Protein AF-A0A9D8QLG0-F1 (afdb_monomer)

Structure (mmCIF, N/CA/C/O backbone):
data_AF-A0A9D8QLG0-F1
#
_entry.id   AF-A0A9D8QLG0-F1
#
loop_
_atom_site.group_PDB
_atom_site.id
_atom_site.type_symbol
_atom_site.label_atom_id
_atom_site.label_alt_id
_atom_site.label_comp_id
_atom_site.label_asym_id
_atom_site.label_entity_id
_atom_site.label_seq_id
_atom_site.pdbx_PDB_ins_code
_atom_site.Cartn_x
_atom_site.Cartn_y
_atom_site.Cartn_z
_atom_site.occupancy
_atom_site.B_iso_or_equiv
_atom_site.auth_seq_id
_atom_site.auth_comp_id
_atom_site.auth_asym_id
_atom_site.auth_atom_id
_atom_site.pdbx_PDB_model_num
ATOM 1 N N . MET A 1 1 ? 19.031 -7.002 32.675 1.00 47.41 1 MET A N 1
ATOM 2 C CA . MET A 1 1 ? 18.210 -6.925 33.914 1.00 47.41 1 MET A CA 1
ATOM 3 C C . MET A 1 1 ? 17.061 -5.895 33.897 1.00 47.41 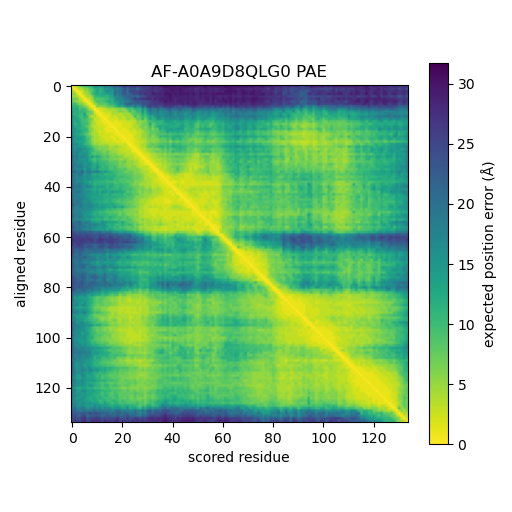1 MET A C 1
ATOM 5 O O . MET A 1 1 ? 16.106 -6.090 34.637 1.00 47.41 1 MET A O 1
ATOM 9 N N . LYS A 1 2 ? 17.067 -4.832 33.065 1.00 52.88 2 LYS A N 1
ATOM 10 C CA . LYS A 1 2 ? 15.949 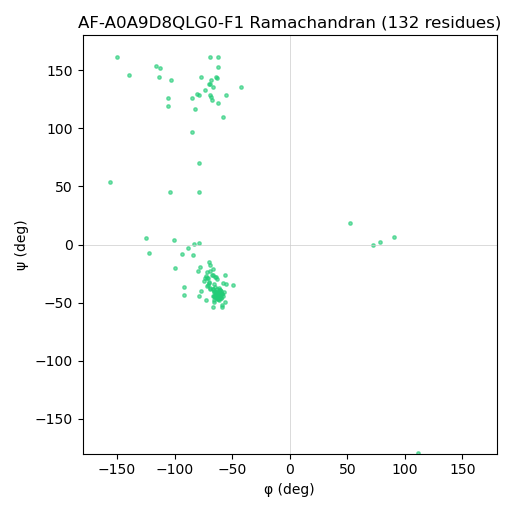-3.853 33.001 1.00 52.88 2 LYS A CA 1
ATOM 11 C C . LYS A 1 2 ? 14.652 -4.400 32.366 1.00 52.88 2 LYS A C 1
ATOM 13 O O . LYS A 1 2 ? 13.569 -4.047 32.818 1.00 52.88 2 LYS A O 1
ATOM 18 N N . ALA A 1 3 ? 14.752 -5.303 31.385 1.00 52.12 3 ALA A N 1
ATOM 19 C CA . ALA A 1 3 ? 13.595 -5.900 30.703 1.00 52.12 3 ALA A CA 1
ATOM 20 C C . ALA A 1 3 ? 12.731 -6.796 31.617 1.00 52.12 3 ALA A C 1
ATOM 22 O O . ALA A 1 3 ? 11.509 -6.792 31.511 1.00 52.12 3 ALA A O 1
ATOM 23 N N . LEU A 1 4 ? 13.350 -7.494 32.578 1.00 52.09 4 LEU A N 1
ATOM 24 C CA . LEU A 1 4 ? 12.651 -8.375 33.523 1.00 52.09 4 LEU A CA 1
ATOM 25 C C . LEU A 1 4 ? 11.776 -7.605 34.528 1.00 52.09 4 LEU A C 1
ATOM 27 O O . LEU A 1 4 ? 10.663 -8.030 34.817 1.00 52.09 4 LEU A O 1
ATOM 31 N N . LYS A 1 5 ? 12.216 -6.428 35.002 1.00 50.59 5 LYS A N 1
ATOM 32 C CA . LYS A 1 5 ? 11.409 -5.576 35.903 1.00 50.59 5 LYS A CA 1
ATOM 33 C C . LYS A 1 5 ? 10.174 -4.976 35.220 1.00 50.59 5 LYS A C 1
ATOM 35 O O . LYS A 1 5 ? 9.191 -4.682 35.893 1.00 50.59 5 LYS A O 1
ATOM 40 N N . TYR A 1 6 ? 10.207 -4.806 33.898 1.00 53.22 6 TYR A N 1
ATOM 41 C CA . TYR A 1 6 ? 9.089 -4.252 33.132 1.00 53.22 6 TYR A CA 1
ATOM 42 C C . TYR A 1 6 ? 7.893 -5.220 33.055 1.00 53.22 6 TYR A C 1
ATOM 44 O O . TYR A 1 6 ? 6.747 -4.780 33.089 1.00 53.22 6 TYR A O 1
ATOM 52 N N . ILE A 1 7 ? 8.154 -6.533 33.036 1.00 53.78 7 ILE A N 1
ATOM 53 C CA . ILE A 1 7 ? 7.130 -7.593 32.976 1.00 53.78 7 ILE A CA 1
ATOM 54 C C . ILE A 1 7 ? 6.396 -7.760 34.325 1.00 53.78 7 ILE A C 1
ATOM 56 O O . ILE A 1 7 ? 5.218 -8.115 34.342 1.00 53.78 7 ILE A O 1
ATOM 60 N N . ILE A 1 8 ? 7.057 -7.451 35.449 1.00 58.97 8 ILE A N 1
ATOM 61 C CA . ILE A 1 8 ? 6.539 -7.651 36.821 1.00 58.97 8 ILE A CA 1
ATOM 62 C C . ILE A 1 8 ? 5.521 -6.564 37.236 1.00 58.97 8 ILE A C 1
ATOM 64 O O . ILE A 1 8 ? 4.708 -6.776 38.134 1.00 58.97 8 ILE A O 1
ATOM 68 N N . ASN A 1 9 ? 5.490 -5.407 36.565 1.00 71.06 9 ASN A N 1
ATOM 69 C CA . ASN A 1 9 ? 4.547 -4.335 36.894 1.00 71.06 9 ASN A CA 1
ATOM 70 C C . ASN A 1 9 ? 3.183 -4.552 36.198 1.00 71.06 9 ASN A C 1
ATOM 72 O O . ASN A 1 9 ? 2.986 -4.207 35.028 1.00 71.06 9 ASN A O 1
ATOM 76 N N . LYS A 1 10 ? 2.234 -5.135 36.943 1.00 72.81 10 LYS A N 1
ATOM 77 C CA . LYS A 1 10 ? 0.888 -5.529 36.481 1.00 72.81 10 LYS A CA 1
ATOM 78 C C . LYS A 1 10 ? 0.093 -4.366 35.864 1.00 72.81 10 LYS A C 1
ATOM 80 O O . LYS A 1 10 ? -0.636 -4.584 34.899 1.00 72.81 10 LYS A O 1
ATOM 85 N N . GLU A 1 11 ? 0.265 -3.145 36.371 1.00 76.44 11 GLU A N 1
ATOM 86 C CA . GLU A 1 11 ? -0.442 -1.943 35.910 1.00 76.44 11 GLU A CA 1
ATOM 87 C C . GLU A 1 11 ? 0.077 -1.469 34.543 1.00 76.44 11 GLU A C 1
ATOM 89 O O . GLU A 1 11 ? -0.696 -1.306 33.595 1.00 76.44 11 GLU A O 1
ATOM 94 N N . LYS A 1 12 ? 1.406 -1.380 34.385 1.00 76.69 12 LYS A N 1
ATOM 95 C CA . LYS A 1 12 ? 2.040 -1.044 33.096 1.00 76.69 12 LYS A CA 1
ATOM 96 C C . LYS A 1 12 ? 1.709 -2.072 32.014 1.00 76.69 12 LYS A C 1
ATOM 98 O O . LYS A 1 12 ? 1.425 -1.697 30.876 1.00 76.69 12 LYS A O 1
ATOM 103 N N . ARG A 1 13 ? 1.674 -3.361 32.375 1.00 77.00 13 ARG A N 1
ATOM 104 C CA . ARG A 1 13 ? 1.271 -4.448 31.471 1.00 77.00 13 ARG A CA 1
ATOM 105 C C . ARG A 1 13 ? -0.177 -4.291 30.992 1.00 77.00 13 ARG A C 1
ATOM 107 O O . ARG A 1 13 ? -0.440 -4.504 29.812 1.00 77.00 13 ARG A O 1
ATOM 114 N N . GLN A 1 14 ? -1.108 -3.898 31.864 1.00 83.12 14 GLN A N 1
ATOM 115 C CA . GLN A 1 14 ? -2.514 -3.677 31.491 1.00 83.12 14 GLN A CA 1
ATOM 116 C C . GLN A 1 14 ? -2.683 -2.502 30.523 1.00 83.12 14 GLN A C 1
ATOM 118 O O . GLN A 1 14 ? -3.387 -2.631 29.519 1.00 83.12 14 GLN A O 1
ATOM 123 N N . VAL A 1 15 ? -2.007 -1.380 30.781 1.00 85.06 15 VAL A N 1
ATOM 124 C CA . VAL A 1 15 ? -2.014 -0.219 29.875 1.00 85.06 15 VAL A CA 1
ATOM 125 C C . VAL A 1 15 ? -1.462 -0.607 28.503 1.00 85.06 15 VAL A C 1
ATOM 127 O O . VAL A 1 15 ? -2.092 -0.327 27.482 1.00 85.06 15 VAL A O 1
ATOM 130 N N . TRP A 1 16 ? -0.340 -1.331 28.475 1.00 84.06 16 TRP A N 1
ATOM 131 C CA . TRP A 1 16 ? 0.271 -1.795 27.232 1.00 84.06 16 TRP A CA 1
ATOM 132 C C . TRP A 1 16 ? -0.639 -2.753 26.452 1.00 84.06 16 TRP A C 1
ATOM 134 O O . TRP A 1 16 ? -0.834 -2.570 25.253 1.00 84.06 16 TRP A O 1
ATOM 144 N N . LEU A 1 17 ? -1.269 -3.728 27.119 1.00 85.06 17 LEU A N 1
ATOM 145 C CA . LEU A 1 17 ? -2.191 -4.672 26.470 1.00 85.06 17 LEU A CA 1
ATOM 146 C C . LEU A 1 17 ? -3.419 -3.971 25.876 1.00 85.06 17 LEU A C 1
ATOM 148 O O . LEU A 1 17 ? -3.871 -4.334 24.788 1.00 85.06 17 LEU A O 1
ATOM 152 N N . ARG A 1 18 ? -3.955 -2.955 26.564 1.00 87.44 18 ARG A N 1
ATOM 153 C CA . ARG A 1 18 ? -5.064 -2.137 26.052 1.00 87.44 18 ARG A CA 1
ATOM 154 C C . ARG A 1 18 ? -4.634 -1.338 24.827 1.00 87.44 18 ARG A C 1
ATOM 156 O O . ARG A 1 18 ? -5.310 -1.419 23.804 1.00 87.44 18 ARG A O 1
ATOM 163 N N . ALA A 1 19 ? -3.501 -0.642 24.902 1.00 87.12 19 ALA A N 1
ATOM 164 C CA . ALA A 1 19 ? -2.944 0.103 23.775 1.00 87.12 19 ALA A CA 1
ATOM 165 C C . ALA A 1 19 ? -2.666 -0.810 22.568 1.00 87.12 19 ALA A C 1
ATOM 167 O O . ALA A 1 19 ? -3.030 -0.475 21.443 1.00 87.12 19 ALA A O 1
ATOM 168 N N . PHE A 1 20 ? -2.114 -2.001 22.803 1.00 85.12 20 PHE A N 1
ATOM 169 C CA . PHE A 1 20 ? -1.872 -3.001 21.766 1.00 85.12 20 PHE A CA 1
ATOM 170 C C . PHE A 1 20 ? -3.175 -3.467 21.104 1.00 85.12 20 PHE A C 1
ATOM 172 O O . PHE A 1 20 ? -3.280 -3.473 19.880 1.00 85.12 20 PHE A O 1
ATOM 179 N N . ARG A 1 21 ? -4.213 -3.773 21.893 1.00 85.50 21 ARG A N 1
ATOM 180 C CA . ARG A 1 21 ? -5.531 -4.168 21.367 1.00 85.50 21 ARG A CA 1
ATOM 181 C C . A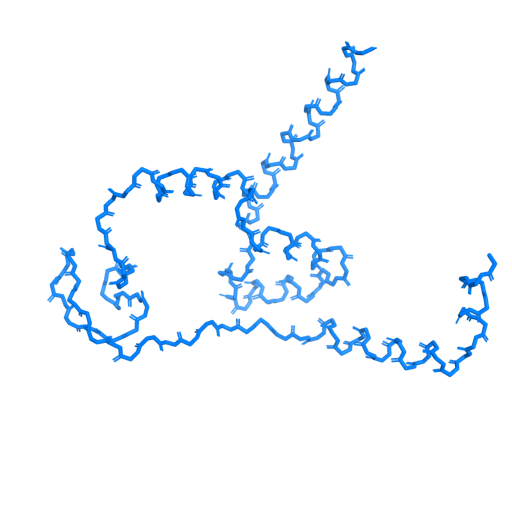RG A 1 21 ? -6.210 -3.035 20.584 1.00 85.50 21 ARG A C 1
ATOM 183 O O . ARG A 1 21 ? -6.875 -3.304 19.584 1.00 85.50 21 ARG A O 1
ATOM 190 N N . MET A 1 22 ? -6.044 -1.781 21.012 1.00 86.75 22 MET A N 1
ATOM 191 C CA . MET A 1 22 ? -6.524 -0.607 20.268 1.00 86.75 22 MET A CA 1
ATOM 192 C C . MET A 1 22 ? -5.776 -0.449 18.942 1.00 86.75 22 MET A C 1
ATOM 194 O O . MET A 1 22 ? -6.402 -0.248 17.905 1.00 86.75 22 MET A O 1
ATOM 198 N N . TRP A 1 23 ? -4.451 -0.605 18.960 1.00 86.00 23 TRP A N 1
ATOM 199 C CA . TRP A 1 23 ? -3.625 -0.573 17.757 1.00 86.00 23 TRP A CA 1
ATOM 200 C C . TRP A 1 23 ? -4.014 -1.680 16.767 1.00 86.00 23 TRP A C 1
ATOM 202 O O . TRP A 1 23 ? -4.169 -1.401 15.581 1.00 86.00 23 TRP A O 1
ATOM 212 N N . GLN A 1 24 ? -4.280 -2.903 17.242 1.00 83.44 24 GLN A N 1
ATOM 213 C CA . GLN A 1 24 ? -4.715 -4.007 16.380 1.00 83.44 24 GLN A CA 1
ATOM 214 C C . GLN A 1 24 ? -6.005 -3.689 15.612 1.00 83.44 24 GLN A C 1
ATOM 216 O O . GLN A 1 24 ? -6.152 -4.121 14.471 1.00 83.44 24 GLN A O 1
ATOM 221 N N . ARG A 1 25 ? -6.910 -2.903 16.207 1.00 81.50 25 ARG A N 1
ATOM 222 C CA . ARG A 1 25 ? -8.197 -2.507 15.617 1.00 81.50 25 ARG A CA 1
ATOM 223 C C . ARG A 1 25 ? -8.141 -1.240 14.765 1.00 81.50 25 ARG A C 1
ATOM 225 O O . ARG A 1 25 ? -9.180 -0.868 14.226 1.00 81.50 25 ARG A O 1
ATOM 232 N N . ARG A 1 26 ? -6.991 -0.559 14.650 1.00 81.50 26 ARG A N 1
ATOM 233 C CA . ARG A 1 26 ? -6.907 0.652 13.821 1.00 81.50 26 ARG A CA 1
ATOM 234 C C . ARG A 1 26 ? -7.198 0.302 12.354 1.00 81.50 26 ARG A C 1
ATOM 236 O O . ARG A 1 26 ? -6.453 -0.524 11.808 1.00 81.50 26 ARG A O 1
ATOM 243 N N . PRO A 1 27 ? -8.224 0.921 11.737 1.00 74.12 27 PRO A N 1
ATOM 244 C CA . PRO A 1 27 ? -8.504 0.746 10.320 1.00 74.12 27 PRO A CA 1
ATOM 245 C C . PRO A 1 27 ? -7.406 1.398 9.474 1.00 74.12 27 PRO A C 1
ATOM 247 O O . PRO A 1 27 ? -6.644 2.244 9.952 1.00 74.12 27 PRO A O 1
ATOM 250 N N . TYR A 1 28 ? -7.323 0.993 8.212 1.00 77.12 28 TYR A N 1
ATOM 251 C CA . TYR A 1 28 ? -6.442 1.633 7.244 1.00 77.12 28 TYR A CA 1
ATOM 252 C C . TYR A 1 28 ? -6.924 3.058 6.928 1.00 77.12 28 TYR A C 1
ATOM 254 O O . TYR A 1 28 ? -8.065 3.262 6.521 1.00 77.12 28 TYR A O 1
ATOM 262 N N . GLU A 1 29 ? -6.041 4.041 7.106 1.00 79.75 29 GLU A N 1
ATOM 263 C CA . GLU A 1 29 ? -6.278 5.431 6.708 1.00 79.75 29 GLU A CA 1
ATOM 264 C C . GLU A 1 29 ? -5.971 5.589 5.208 1.00 79.75 29 GLU A C 1
ATOM 266 O O . GLU A 1 29 ? -4.832 5.389 4.770 1.00 79.75 29 GLU A O 1
ATOM 271 N N . VAL A 1 30 ? -6.996 5.928 4.420 1.00 80.25 30 VAL A N 1
ATOM 272 C CA . VAL A 1 30 ? -6.859 6.248 2.991 1.00 80.25 30 VAL A CA 1
ATOM 273 C C . VAL A 1 30 ? -6.290 7.655 2.815 1.00 80.25 30 VAL A C 1
ATOM 275 O O . VAL A 1 30 ? -6.600 8.563 3.585 1.00 80.25 30 VAL A O 1
ATOM 278 N N . ALA A 1 31 ? -5.450 7.848 1.795 1.00 81.44 31 ALA A N 1
ATOM 279 C CA . ALA A 1 31 ? -4.964 9.180 1.448 1.00 81.44 31 ALA A CA 1
ATOM 280 C C . ALA A 1 31 ? -6.135 10.080 0.996 1.00 81.44 31 ALA A C 1
ATOM 282 O O . ALA A 1 31 ? -7.050 9.578 0.335 1.00 81.44 31 ALA A O 1
ATOM 283 N N . PRO A 1 32 ? -6.114 11.388 1.318 1.00 85.56 32 PRO A N 1
ATOM 284 C CA . PRO A 1 32 ? -7.163 12.309 0.897 1.00 85.56 32 PRO A CA 1
ATOM 285 C C . PRO A 1 32 ? -7.242 12.413 -0.635 1.00 85.56 32 PRO A C 1
ATOM 287 O O . PRO A 1 32 ? -6.260 12.189 -1.354 1.00 85.56 32 PRO A O 1
ATOM 290 N N . LEU A 1 33 ? -8.432 12.740 -1.139 1.00 86.19 33 LEU A N 1
ATOM 291 C CA . LEU A 1 33 ? -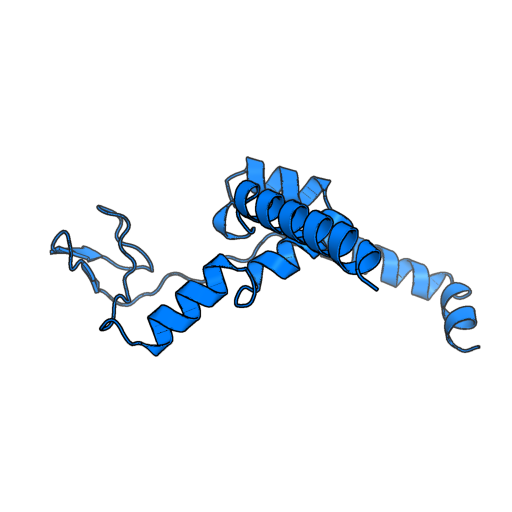8.636 13.062 -2.550 1.00 86.19 33 LEU A CA 1
ATOM 292 C C . LEU A 1 33 ? -7.947 14.390 -2.882 1.00 86.19 33 LEU A C 1
ATOM 294 O O . LEU A 1 33 ? -7.973 15.322 -2.083 1.00 86.19 33 LEU A O 1
ATOM 298 N N . SER A 1 34 ? -7.338 14.478 -4.062 1.00 86.12 34 SER A N 1
ATOM 299 C CA . SER A 1 34 ? -6.847 15.748 -4.586 1.00 86.12 34 SER A CA 1
ATOM 300 C C . SER A 1 34 ? -8.012 16.629 -5.050 1.00 86.12 34 SER A C 1
ATOM 302 O O . SER A 1 34 ? -8.898 16.184 -5.776 1.00 86.12 34 SER A O 1
ATOM 304 N N . GLU A 1 35 ? -7.988 17.902 -4.659 1.00 87.38 35 GLU A N 1
ATOM 305 C CA . GLU A 1 35 ? -8.994 18.905 -5.057 1.00 87.38 35 GLU A CA 1
ATOM 306 C C . GLU A 1 35 ? -8.683 19.545 -6.424 1.00 87.38 35 GLU A C 1
ATOM 308 O O . GLU A 1 35 ? -9.493 20.267 -7.003 1.00 87.38 35 GLU A O 1
ATOM 313 N N . VAL A 1 36 ? -7.495 19.274 -6.967 1.00 87.25 36 VAL A N 1
ATOM 314 C CA . VAL A 1 36 ? -7.048 19.803 -8.257 1.00 87.25 36 VAL A CA 1
ATOM 315 C C . VAL A 1 36 ? -7.841 19.146 -9.388 1.00 87.25 36 VAL A C 1
ATOM 317 O O . VAL A 1 36 ? -8.072 17.938 -9.390 1.00 87.25 36 VAL A O 1
ATOM 320 N N . THR A 1 37 ? -8.247 19.950 -10.371 1.00 89.12 37 THR A N 1
ATOM 321 C CA . THR A 1 37 ? -8.906 19.446 -11.581 1.00 89.12 37 THR A CA 1
ATOM 322 C C . THR A 1 37 ? -7.853 19.013 -12.594 1.00 89.12 37 THR A C 1
ATOM 324 O O . THR A 1 37 ? -6.979 19.798 -12.961 1.00 89.12 37 THR A O 1
ATOM 327 N N . TYR A 1 38 ? -7.955 17.773 -13.059 1.00 87.31 38 TYR A N 1
ATOM 328 C CA . TYR A 1 38 ? -7.069 17.183 -14.056 1.00 87.31 38 TYR A CA 1
ATOM 329 C C . TYR A 1 38 ? -7.844 16.845 -15.325 1.00 87.31 38 TYR A C 1
ATOM 331 O O . TYR A 1 38 ? -9.040 16.548 -15.287 1.00 87.31 38 TYR A O 1
ATOM 339 N N . GLU A 1 39 ? -7.142 16.833 -16.452 1.00 90.12 39 GLU A N 1
ATOM 340 C CA . GLU A 1 39 ? -7.634 16.264 -17.701 1.00 90.12 39 GLU A CA 1
ATOM 341 C C . GLU A 1 39 ? -6.920 14.935 -17.956 1.00 90.12 39 GLU A C 1
ATOM 343 O O . GLU A 1 39 ? -5.691 14.850 -17.917 1.00 90.12 39 GLU A O 1
ATOM 348 N N . CYS A 1 40 ? -7.686 13.865 -18.169 1.00 88.75 40 CYS A N 1
ATOM 349 C CA . CYS A 1 40 ? -7.105 12.552 -18.417 1.00 88.75 40 CYS A CA 1
ATOM 350 C C . CYS A 1 40 ? -6.399 12.496 -19.780 1.00 88.75 40 CYS A C 1
ATOM 352 O O . CYS A 1 40 ? -7.026 12.757 -20.802 1.00 88.75 40 CYS A O 1
ATOM 354 N N . ALA A 1 41 ? -5.145 12.034 -19.815 1.00 85.62 41 ALA A N 1
ATOM 355 C CA . ALA A 1 41 ? -4.402 11.901 -21.071 1.00 85.62 41 ALA A CA 1
ATOM 356 C C . ALA A 1 41 ? -4.930 10.793 -22.006 1.00 85.62 41 ALA A C 1
ATOM 358 O O . ALA A 1 41 ? -4.677 10.862 -23.200 1.00 85.62 41 ALA A O 1
ATOM 359 N N . SER A 1 42 ? -5.638 9.777 -21.489 1.00 85.62 42 SER A N 1
ATOM 360 C CA . SER A 1 42 ? -6.178 8.687 -22.325 1.00 85.62 42 SER A CA 1
ATOM 361 C C . SER A 1 42 ? -7.606 8.934 -22.818 1.00 85.62 42 SER A C 1
ATOM 363 O O . SER A 1 42 ? -7.952 8.506 -23.912 1.00 85.62 42 SER A O 1
ATOM 365 N N . CYS A 1 43 ? -8.471 9.560 -22.009 1.00 90.25 43 CYS A N 1
ATOM 366 C CA . CYS A 1 43 ? -9.905 9.689 -22.319 1.00 90.25 43 CYS A CA 1
ATOM 367 C C . CYS A 1 43 ? -10.437 11.129 -22.305 1.00 90.25 43 CYS A C 1
ATOM 369 O O . CYS A 1 43 ? -11.655 11.315 -22.391 1.00 90.25 43 CYS A O 1
ATOM 371 N N . HIS A 1 44 ? -9.556 12.124 -22.134 1.00 90.06 44 HIS A N 1
ATOM 372 C CA . HIS A 1 44 ? -9.849 13.568 -22.142 1.00 90.06 44 HIS A CA 1
ATOM 373 C C . HIS A 1 44 ? -10.979 14.014 -21.205 1.00 90.06 44 HIS A C 1
ATOM 375 O O . HIS A 1 44 ? -11.555 15.090 -21.336 1.00 90.06 44 HIS A O 1
ATOM 381 N N . THR A 1 45 ? -11.325 13.176 -20.230 1.00 91.69 45 THR A N 1
ATOM 382 C CA . THR A 1 45 ? -12.368 13.487 -19.258 1.00 91.69 45 THR A CA 1
ATOM 383 C C . THR A 1 45 ? -11.763 14.384 -18.186 1.00 91.69 45 THR A C 1
ATOM 385 O O . THR A 1 45 ? -10.703 14.058 -17.645 1.00 91.69 45 THR A O 1
ATOM 388 N N . LYS A 1 46 ? -12.422 15.508 -17.885 1.00 92.12 46 LYS A N 1
ATOM 389 C CA . LYS A 1 46 ? -12.056 16.391 -16.771 1.00 92.12 46 LYS A CA 1
ATOM 390 C C . LYS A 1 46 ? -12.580 15.797 -15.468 1.00 92.12 46 LYS A C 1
ATOM 392 O O . LYS A 1 46 ? -13.752 15.433 -15.396 1.00 92.12 46 LYS A O 1
ATOM 397 N N . PHE A 1 47 ? -11.725 15.669 -14.460 1.00 91.44 47 PHE A N 1
ATOM 398 C CA . PHE A 1 47 ? -12.104 15.085 -13.173 1.00 91.44 47 PHE A CA 1
ATOM 399 C C . PHE A 1 47 ? -11.298 15.677 -12.014 1.00 91.44 47 PHE A C 1
ATOM 401 O O . PHE A 1 47 ? -10.234 16.261 -12.208 1.00 91.44 47 PHE A O 1
ATOM 408 N N . GLN A 1 48 ? -11.822 15.502 -10.803 1.00 91.25 48 GLN A N 1
ATOM 409 C CA . GLN A 1 48 ? -11.158 15.824 -9.541 1.00 91.25 48 GLN A CA 1
ATOM 410 C C . GLN A 1 48 ? -10.883 14.519 -8.788 1.00 91.25 48 GLN A C 1
ATOM 412 O O . GLN A 1 48 ? -11.674 13.576 -8.869 1.00 91.25 48 GLN A O 1
ATOM 417 N N . GLY A 1 49 ? -9.756 14.447 -8.084 1.00 89.12 49 GLY A N 1
ATOM 418 C CA . GLY A 1 49 ? -9.313 13.256 -7.364 1.00 89.12 49 GLY A CA 1
ATOM 419 C C . GLY A 1 49 ? -8.076 12.578 -7.960 1.00 89.12 49 GLY A C 1
ATOM 420 O O . GLY A 1 49 ? -7.478 13.019 -8.939 1.00 89.12 49 GLY A O 1
ATOM 421 N N . ASN A 1 50 ? -7.668 11.475 -7.329 1.00 88.25 50 ASN A N 1
ATOM 422 C CA . ASN A 1 50 ? -6.373 10.835 -7.589 1.00 88.25 50 ASN A CA 1
ATOM 423 C C . ASN A 1 50 ? -6.355 9.951 -8.852 1.00 88.25 50 ASN A C 1
ATOM 425 O O . ASN A 1 50 ? -5.286 9.709 -9.416 1.00 88.25 50 ASN A O 1
ATOM 429 N N . TYR A 1 51 ? -7.519 9.472 -9.299 1.00 88.81 51 TYR A N 1
ATOM 430 C CA . TYR A 1 51 ? -7.677 8.560 -10.435 1.00 88.81 51 TYR A CA 1
ATOM 431 C C . TYR A 1 51 ? -8.887 8.956 -11.279 1.00 88.81 51 TYR A C 1
ATOM 433 O O . TYR A 1 51 ? -9.898 9.413 -10.749 1.00 88.81 51 TYR A O 1
ATOM 441 N N . CYS A 1 52 ? -8.789 8.761 -12.592 1.00 90.31 52 CYS A N 1
ATOM 442 C CA . CYS A 1 52 ? -9.854 9.076 -13.528 1.00 90.31 52 CYS A CA 1
ATOM 443 C C . CYS A 1 52 ? -11.044 8.123 -13.328 1.00 90.31 52 CYS A C 1
ATOM 445 O O . CYS A 1 52 ? -10.855 6.908 -13.438 1.00 90.31 52 CYS A O 1
ATOM 447 N N . PRO A 1 53 ? -12.274 8.634 -13.134 1.00 90.44 53 PRO A N 1
ATOM 448 C CA . PRO A 1 53 ? -13.452 7.796 -12.907 1.00 90.44 53 PRO A CA 1
ATOM 449 C C . PRO A 1 53 ? -13.884 6.998 -14.147 1.00 90.44 53 PRO A C 1
ATOM 451 O O . PRO A 1 53 ? -14.622 6.029 -14.019 1.00 90.44 53 PRO A O 1
ATOM 454 N N . ARG A 1 54 ? -13.432 7.387 -15.349 1.00 91.19 54 ARG A N 1
ATOM 455 C CA . ARG A 1 54 ? -13.820 6.737 -16.612 1.00 91.19 54 ARG A CA 1
ATOM 456 C C . ARG A 1 54 ? -12.876 5.612 -17.037 1.00 91.19 54 ARG A C 1
ATOM 458 O O . ARG A 1 54 ? -13.340 4.590 -17.521 1.00 91.19 54 ARG A O 1
ATOM 465 N N . CYS A 1 55 ? -11.564 5.816 -16.919 1.00 89.12 55 CYS A N 1
ATOM 466 C CA . CYS A 1 55 ? -10.554 4.874 -17.426 1.00 89.12 55 CYS A CA 1
ATOM 467 C C . CYS A 1 55 ? -9.588 4.345 -16.354 1.00 89.12 55 CYS A C 1
ATOM 469 O O . CYS A 1 55 ? -8.768 3.484 -16.653 1.00 89.12 55 CYS A O 1
ATOM 471 N N . GLY A 1 56 ? -9.632 4.872 -15.125 1.00 85.62 56 GLY A N 1
ATOM 472 C CA . GLY A 1 56 ? -8.749 4.453 -14.032 1.00 85.62 56 GLY A CA 1
ATOM 473 C C . GLY A 1 56 ? -7.322 5.018 -14.073 1.00 85.62 56 GLY A C 1
ATOM 474 O O . GLY A 1 56 ? -6.520 4.697 -13.198 1.00 85.62 56 GLY A O 1
ATOM 475 N N . GLN A 1 57 ? -6.970 5.875 -15.040 1.00 86.19 57 GLN A N 1
ATOM 476 C CA . GLN A 1 57 ? -5.637 6.491 -15.099 1.00 86.19 57 GLN A CA 1
ATOM 477 C C . GLN A 1 57 ? -5.402 7.450 -13.917 1.00 86.19 57 GLN A C 1
ATOM 479 O O . GLN A 1 57 ? -6.256 8.275 -13.609 1.00 86.19 57 GLN A O 1
ATOM 484 N N . ALA A 1 58 ? -4.228 7.390 -13.282 1.00 85.50 58 ALA A N 1
ATOM 485 C CA . ALA A 1 58 ? -3.861 8.306 -12.197 1.00 85.50 58 ALA A CA 1
ATOM 486 C C . ALA A 1 58 ? -3.777 9.773 -12.673 1.00 85.50 58 ALA A C 1
ATOM 488 O O . ALA A 1 58 ? -3.285 10.046 -13.763 1.00 85.50 58 ALA A O 1
ATOM 489 N N . ALA A 1 59 ? -4.194 10.724 -11.839 1.00 77.75 59 ALA A N 1
ATOM 490 C CA . ALA A 1 59 ? -4.225 12.157 -12.150 1.00 77.75 59 ALA A CA 1
ATOM 491 C C . ALA A 1 59 ? -2.839 12.792 -12.389 1.00 77.75 59 ALA A C 1
ATOM 493 O O . ALA A 1 59 ? -2.701 13.750 -13.142 1.00 77.75 59 ALA A O 1
ATOM 494 N N . GLY A 1 60 ? -1.790 12.232 -11.779 1.00 69.50 60 GLY A N 1
ATOM 495 C CA . GLY A 1 60 ? -0.418 12.752 -11.814 1.00 69.50 60 GLY A CA 1
ATOM 496 C C . GLY A 1 60 ? 0.529 11.993 -12.747 1.00 69.50 60 GLY A C 1
ATOM 497 O O . GLY A 1 60 ? 1.648 11.656 -12.342 1.00 69.50 60 GLY A O 1
ATOM 498 N N . VAL A 1 61 ? 0.121 11.670 -13.980 1.00 61.91 61 VAL A N 1
ATOM 499 C CA . VAL A 1 61 ? 1.045 11.055 -14.957 1.00 61.91 61 VAL A CA 1
ATOM 500 C C . VAL A 1 61 ? 1.955 12.126 -15.568 1.00 61.91 61 VAL A C 1
ATOM 502 O O . VAL A 1 61 ? 1.840 12.490 -16.730 1.00 61.91 61 VAL A O 1
ATOM 505 N N . GLY A 1 62 ? 2.876 12.657 -14.760 1.00 62.38 62 GLY A N 1
ATOM 506 C CA . GLY A 1 62 ? 4.010 13.429 -15.270 1.00 62.38 62 GLY A CA 1
ATOM 507 C C . GLY A 1 62 ? 4.912 12.569 -16.165 1.00 62.38 62 GLY A C 1
ATOM 508 O O . GLY A 1 62 ? 4.859 11.334 -16.096 1.00 62.38 62 GLY A O 1
ATOM 509 N N . ARG A 1 63 ? 5.745 13.228 -16.988 1.00 59.06 63 ARG A N 1
ATOM 510 C CA . ARG A 1 63 ? 6.682 12.602 -17.943 1.00 59.06 63 ARG A CA 1
ATOM 511 C C . ARG A 1 63 ? 7.389 11.392 -17.324 1.00 59.06 63 ARG A C 1
ATOM 513 O O . ARG A 1 63 ? 7.857 11.448 -16.184 1.00 59.06 63 ARG A O 1
ATOM 520 N N . PHE A 1 64 ? 7.471 10.304 -18.087 1.00 59.00 64 PHE A N 1
ATOM 521 C CA . PHE A 1 64 ? 8.206 9.106 -17.697 1.00 59.00 64 PHE A CA 1
ATOM 522 C C . PHE A 1 64 ? 9.665 9.497 -17.426 1.00 59.00 64 PHE A C 1
ATOM 524 O O . PHE A 1 64 ? 10.389 9.905 -18.327 1.00 59.00 64 PHE A O 1
ATOM 531 N N . SER A 1 65 ? 10.076 9.458 -16.161 1.00 74.19 65 SER A N 1
ATOM 532 C CA . SER A 1 65 ? 11.457 9.708 -15.754 1.00 74.19 65 SER A CA 1
ATOM 533 C C . SER A 1 65 ? 12.113 8.369 -15.447 1.00 74.19 65 SER A C 1
ATOM 535 O O . SER A 1 65 ? 11.477 7.514 -14.826 1.00 74.19 65 SER A O 1
ATOM 537 N N . PHE A 1 66 ? 13.390 8.200 -15.803 1.00 75.56 66 PHE A N 1
ATOM 538 C CA . PHE A 1 66 ? 14.190 7.032 -15.409 1.00 75.56 66 PHE A CA 1
ATOM 539 C C . PHE A 1 66 ? 14.101 6.750 -13.904 1.00 75.56 66 PHE A C 1
ATOM 541 O O . PHE A 1 66 ? 14.002 5.598 -13.490 1.00 75.56 66 PHE A O 1
ATOM 548 N N . ARG A 1 67 ? 14.009 7.800 -13.078 1.00 75.56 67 ARG A N 1
ATOM 549 C CA . ARG A 1 67 ? 13.796 7.668 -11.632 1.00 75.56 67 ARG A CA 1
ATOM 550 C C . ARG A 1 67 ? 12.471 6.978 -11.295 1.00 75.56 67 ARG A C 1
ATOM 552 O O . ARG A 1 67 ? 12.424 6.153 -10.391 1.00 75.56 67 ARG A O 1
ATOM 559 N N . LYS A 1 68 ? 11.394 7.297 -12.018 1.00 73.12 68 LYS A N 1
ATOM 560 C CA . LYS A 1 68 ? 10.071 6.684 -11.827 1.00 73.12 68 LYS A CA 1
ATOM 561 C C . LYS A 1 68 ? 10.072 5.222 -12.277 1.00 73.12 68 LYS A C 1
ATOM 563 O O . LYS A 1 68 ? 9.494 4.394 -11.587 1.00 73.12 68 LYS A O 1
ATOM 568 N N . ALA A 1 69 ? 10.765 4.906 -13.372 1.00 77.44 69 ALA A N 1
ATOM 569 C CA . ALA A 1 69 ? 10.951 3.531 -13.839 1.00 77.44 69 ALA A CA 1
ATOM 570 C C . ALA A 1 69 ? 11.730 2.680 -12.824 1.00 77.44 69 ALA A C 1
ATOM 572 O O . ALA A 1 69 ? 11.311 1.574 -12.497 1.00 77.44 69 ALA A O 1
ATOM 573 N N . PHE A 1 70 ? 12.812 3.225 -12.264 1.00 79.12 70 PHE A N 1
ATOM 574 C CA . PHE A 1 70 ? 13.591 2.549 -11.228 1.00 79.12 70 PHE A CA 1
ATOM 575 C C . PHE A 1 70 ? 12.779 2.328 -9.944 1.00 79.12 70 PHE A C 1
ATOM 577 O O . PHE A 1 70 ? 12.797 1.239 -9.380 1.00 79.12 70 PHE A O 1
ATOM 584 N N . LEU A 1 71 ? 11.998 3.327 -9.514 1.00 75.06 71 LEU A N 1
ATOM 585 C CA . LEU A 1 71 ? 11.087 3.175 -8.376 1.00 75.06 71 LEU A CA 1
ATOM 586 C C . LEU A 1 71 ? 10.012 2.114 -8.638 1.00 75.06 71 LEU A C 1
ATOM 588 O O . LEU A 1 71 ? 9.775 1.294 -7.763 1.00 75.06 71 LEU A O 1
ATOM 592 N N . LEU A 1 72 ? 9.412 2.088 -9.834 1.00 74.50 72 LEU A N 1
ATOM 593 C CA . LEU A 1 72 ? 8.460 1.048 -10.248 1.00 74.50 72 LEU A CA 1
ATOM 594 C C . LEU A 1 72 ? 9.096 -0.348 -10.232 1.00 74.50 72 LEU A C 1
ATOM 596 O O . LEU A 1 72 ? 8.463 -1.302 -9.793 1.00 74.50 72 LEU A O 1
ATOM 600 N N . PHE A 1 73 ? 10.347 -0.475 -10.670 1.00 76.31 73 PHE A N 1
ATOM 601 C CA . PHE A 1 73 ? 11.080 -1.739 -10.635 1.00 76.31 73 PHE A CA 1
ATOM 602 C C . PHE A 1 73 ? 11.324 -2.223 -9.197 1.00 76.31 73 PHE A C 1
ATOM 604 O O . PHE A 1 73 ? 11.049 -3.378 -8.871 1.00 76.31 73 PHE A O 1
ATOM 611 N N . LEU A 1 74 ? 11.750 -1.326 -8.303 1.00 73.94 74 LEU A N 1
ATOM 612 C CA . LEU A 1 74 ? 11.866 -1.629 -6.871 1.00 73.94 74 LEU A CA 1
ATOM 613 C C . LEU A 1 74 ? 10.508 -1.951 -6.228 1.00 73.94 74 LEU A C 1
ATOM 615 O O . LEU A 1 74 ? 10.445 -2.725 -5.269 1.00 73.94 74 LEU A O 1
ATOM 619 N N . ASP A 1 75 ? 9.428 -1.374 -6.754 1.00 72.06 75 ASP A N 1
ATOM 620 C CA . ASP A 1 75 ? 8.059 -1.623 -6.311 1.00 72.06 75 ASP A CA 1
ATOM 621 C C . ASP A 1 75 ? 7.614 -3.062 -6.585 1.00 72.06 75 ASP A C 1
ATOM 623 O O . ASP A 1 75 ? 6.989 -3.698 -5.731 1.00 72.06 75 ASP A O 1
ATOM 627 N N . VAL A 1 76 ? 7.993 -3.599 -7.752 1.00 70.00 76 VAL A N 1
ATOM 628 C CA . VAL A 1 76 ? 7.744 -4.998 -8.136 1.00 70.00 76 VAL A CA 1
ATOM 629 C C . VAL A 1 76 ? 8.409 -5.961 -7.155 1.00 70.00 76 VAL A C 1
ATOM 631 O O . VAL A 1 76 ? 7.790 -6.954 -6.773 1.00 70.00 76 VAL A O 1
ATOM 634 N N . TRP A 1 77 ? 9.620 -5.641 -6.692 1.00 67.50 77 TRP A N 1
ATOM 635 C CA . TRP A 1 77 ? 10.356 -6.458 -5.720 1.00 67.50 77 TRP A CA 1
ATOM 636 C C . TRP A 1 77 ? 9.953 -6.198 -4.257 1.00 67.50 77 TRP A C 1
ATOM 638 O O . TRP A 1 77 ? 10.511 -6.785 -3.335 1.00 67.50 77 TRP A O 1
ATOM 648 N N . GLY A 1 78 ? 9.005 -5.288 -4.007 1.00 66.06 78 GLY A N 1
ATOM 649 C CA . GLY A 1 78 ? 8.559 -4.932 -2.657 1.00 66.06 78 GLY A CA 1
ATOM 650 C C . GLY A 1 78 ? 9.559 -4.100 -1.838 1.00 66.06 78 GLY A C 1
ATOM 651 O O . GLY A 1 78 ? 9.232 -3.687 -0.727 1.00 66.06 78 GLY A O 1
ATOM 652 N N . ILE A 1 79 ? 10.733 -3.776 -2.393 1.00 63.94 79 ILE A N 1
ATOM 653 C CA . ILE A 1 79 ? 11.822 -3.046 -1.715 1.00 63.94 79 ILE A CA 1
ATOM 654 C C . ILE A 1 79 ? 11.471 -1.560 -1.507 1.00 63.94 79 ILE A C 1
ATOM 656 O O . ILE A 1 79 ? 11.972 -0.925 -0.583 1.00 63.94 79 ILE A O 1
ATOM 660 N N . GLY A 1 80 ? 10.566 -0.998 -2.316 1.00 56.75 80 GLY A N 1
ATOM 661 C CA . GLY A 1 80 ? 10.132 0.405 -2.212 1.00 56.75 80 GLY A CA 1
ATOM 662 C C . GLY A 1 80 ? 8.870 0.658 -1.373 1.00 56.75 80 GLY A C 1
ATOM 663 O O . GLY A 1 80 ? 8.530 1.814 -1.115 1.00 56.75 80 GLY A O 1
ATOM 664 N N . ASN A 1 81 ? 8.158 -0.390 -0.941 1.00 62.72 81 ASN A N 1
ATOM 665 C CA . ASN A 1 81 ? 6.759 -0.269 -0.527 1.00 62.72 81 ASN A CA 1
ATOM 666 C C . ASN A 1 81 ? 6.542 -0.347 0.991 1.00 62.72 81 ASN A C 1
ATOM 668 O O . ASN A 1 81 ? 6.710 -1.399 1.611 1.00 62.72 81 ASN A O 1
ATOM 672 N N . ARG A 1 82 ? 5.989 0.725 1.587 1.00 63.75 82 ARG A N 1
ATOM 673 C CA . ARG A 1 82 ? 5.445 0.687 2.967 1.00 63.75 82 ARG A CA 1
ATOM 674 C C . ARG A 1 82 ? 4.367 -0.398 3.129 1.00 63.75 82 ARG A C 1
ATOM 676 O O . ARG A 1 82 ? 4.166 -0.907 4.231 1.00 63.75 82 ARG A O 1
ATOM 683 N N . SER A 1 83 ? 3.692 -0.752 2.036 1.00 73.38 83 SER A N 1
ATOM 684 C CA . SER A 1 83 ? 2.614 -1.742 1.954 1.00 73.38 83 SER A CA 1
ATOM 685 C C . SER A 1 83 ? 3.096 -3.169 2.232 1.00 73.38 83 SER A C 1
ATOM 687 O O . SER A 1 83 ? 2.397 -3.909 2.922 1.00 73.38 83 SER A O 1
ATOM 689 N N . MET A 1 84 ? 4.293 -3.557 1.765 1.00 78.69 84 MET A N 1
ATOM 690 C CA . MET A 1 84 ? 4.848 -4.903 1.993 1.00 78.69 84 MET A CA 1
ATOM 691 C C . MET A 1 84 ? 5.159 -5.114 3.474 1.00 78.69 84 MET A C 1
ATOM 693 O O . MET A 1 84 ? 4.641 -6.042 4.092 1.00 78.69 84 MET A O 1
ATOM 697 N N . PHE A 1 85 ? 5.939 -4.209 4.070 1.00 80.44 85 PHE A N 1
ATOM 698 C CA . PHE A 1 85 ? 6.298 -4.305 5.485 1.00 80.44 85 PHE A CA 1
ATOM 699 C C . PHE A 1 85 ? 5.071 -4.235 6.402 1.00 80.44 85 PHE A C 1
ATOM 701 O O . PHE A 1 85 ? 4.993 -4.955 7.398 1.00 80.44 85 PHE A O 1
ATOM 708 N N . ARG A 1 86 ? 4.078 -3.408 6.049 1.00 81.12 86 ARG A N 1
ATOM 709 C CA . ARG A 1 86 ? 2.788 -3.375 6.749 1.00 81.12 86 ARG A CA 1
ATOM 710 C C . ARG A 1 86 ? 2.052 -4.705 6.643 1.00 81.12 86 ARG A C 1
ATOM 712 O O . ARG A 1 86 ? 1.571 -5.183 7.659 1.00 81.12 86 ARG A O 1
ATOM 719 N N . SER A 1 87 ? 1.975 -5.290 5.450 1.00 85.31 87 SER A N 1
ATOM 720 C CA . SER A 1 87 ? 1.265 -6.558 5.238 1.00 85.31 87 SER A CA 1
ATOM 721 C C . SER A 1 87 ? 1.910 -7.684 6.030 1.00 85.31 87 SER A C 1
ATOM 723 O O . SER A 1 87 ? 1.210 -8.396 6.736 1.00 85.31 87 SER A O 1
ATOM 725 N N . LEU A 1 88 ? 3.242 -7.781 6.007 1.00 85.19 88 LEU A N 1
ATOM 726 C CA . LEU A 1 88 ? 3.971 -8.766 6.803 1.00 85.19 88 LEU A CA 1
ATOM 727 C C . LEU A 1 88 ? 3.735 -8.559 8.307 1.00 85.19 88 LEU A C 1
ATOM 729 O O . LEU A 1 88 ? 3.419 -9.505 9.026 1.00 85.19 88 LEU A O 1
ATOM 733 N N . ARG A 1 89 ? 3.811 -7.310 8.784 1.00 87.00 89 ARG A N 1
ATOM 734 C CA . ARG A 1 89 ? 3.526 -6.966 10.185 1.00 87.00 89 ARG A CA 1
ATOM 735 C C . ARG A 1 89 ? 2.096 -7.329 10.586 1.00 87.00 89 ARG A C 1
ATOM 737 O O . ARG A 1 89 ? 1.891 -7.883 11.663 1.00 87.00 89 ARG A O 1
ATOM 744 N N . ASP A 1 90 ? 1.117 -6.992 9.755 1.00 87.06 90 ASP A N 1
ATOM 745 C CA . ASP A 1 90 ? -0.297 -7.221 10.041 1.00 87.06 90 ASP A CA 1
ATOM 746 C C . ASP A 1 90 ? -0.648 -8.707 9.976 1.00 87.06 90 ASP A C 1
ATOM 748 O O . ASP A 1 90 ? -1.417 -9.181 10.810 1.00 87.06 90 ASP A O 1
ATOM 752 N N . LEU A 1 91 ? -0.015 -9.458 9.074 1.00 86.94 91 LEU A N 1
ATOM 753 C CA . LEU A 1 91 ? -0.138 -10.908 8.998 1.00 86.94 91 LEU A CA 1
ATOM 754 C C . LEU A 1 91 ? 0.418 -11.587 10.259 1.00 86.94 91 LEU A C 1
ATOM 756 O O . LEU A 1 91 ? -0.214 -12.499 10.783 1.00 86.94 91 LEU A O 1
ATOM 760 N N . MET A 1 92 ? 1.553 -11.116 10.791 1.00 87.19 92 MET A N 1
ATOM 761 C CA . MET A 1 92 ? 2.154 -11.691 12.003 1.00 87.19 92 MET A CA 1
ATOM 762 C C . MET A 1 92 ? 1.452 -11.263 13.300 1.00 87.19 92 MET A C 1
ATOM 764 O O . MET A 1 92 ? 1.294 -12.074 14.209 1.00 87.19 92 MET A O 1
ATOM 768 N N . LEU A 1 93 ? 1.037 -9.997 13.421 1.00 89.12 93 LEU A N 1
ATOM 769 C CA . LEU A 1 93 ? 0.528 -9.439 14.685 1.00 89.12 93 LEU A CA 1
ATOM 770 C C . LEU A 1 93 ? -1.004 -9.377 14.776 1.00 89.12 93 LEU A C 1
ATOM 772 O O . LEU A 1 93 ? -1.542 -9.239 15.880 1.00 89.12 93 LEU A O 1
ATOM 776 N N . ARG A 1 94 ? -1.719 -9.415 13.643 1.00 88.69 94 ARG A N 1
ATOM 777 C CA . ARG A 1 94 ? -3.186 -9.275 13.576 1.00 88.69 94 ARG A CA 1
ATOM 778 C C . ARG A 1 94 ? -3.819 -9.915 12.318 1.00 88.69 94 ARG A C 1
ATOM 780 O O . ARG A 1 94 ? -4.613 -9.254 11.640 1.00 88.69 94 ARG A O 1
ATOM 787 N N . PRO A 1 95 ? -3.568 -11.208 12.029 1.00 86.50 95 PRO A N 1
ATOM 788 C CA . PRO A 1 95 ? -3.977 -11.842 10.768 1.00 86.50 95 PRO A CA 1
ATOM 789 C C . PRO A 1 95 ? -5.488 -11.758 10.506 1.00 86.50 95 PRO A C 1
ATOM 791 O O . PRO A 1 95 ? -5.916 -11.441 9.399 1.00 86.50 95 PRO A O 1
ATOM 794 N N . GLY A 1 96 ? -6.316 -11.956 11.538 1.00 86.44 96 GLY A N 1
ATOM 795 C CA . GLY A 1 96 ? -7.776 -11.915 11.394 1.00 86.44 96 GLY A CA 1
ATOM 796 C C . GLY A 1 96 ? -8.339 -10.544 10.996 1.00 86.44 96 GLY A C 1
ATOM 797 O O . GLY A 1 96 ? -9.383 -10.480 10.349 1.00 86.44 96 GLY A O 1
ATOM 798 N N . TYR A 1 97 ? -7.657 -9.449 11.351 1.00 85.94 97 TYR A N 1
ATOM 799 C CA . TYR A 1 97 ? -8.055 -8.099 10.940 1.00 85.94 97 TYR A CA 1
ATOM 800 C C . TYR A 1 97 ? -7.638 -7.823 9.498 1.00 85.94 97 TYR A C 1
ATOM 802 O O . TYR A 1 97 ? -8.468 -7.378 8.712 1.00 85.94 97 TYR A O 1
ATOM 810 N N . MET A 1 98 ? -6.405 -8.190 9.131 1.00 84.81 98 MET A N 1
ATOM 811 C CA . MET A 1 98 ? -5.919 -8.071 7.754 1.00 84.81 98 MET A CA 1
ATOM 812 C C . MET A 1 98 ? -6.829 -8.811 6.766 1.00 84.81 98 MET A C 1
ATOM 814 O O . MET A 1 98 ? -7.245 -8.236 5.764 1.00 84.81 98 MET A O 1
ATOM 818 N N . ILE A 1 99 ? -7.170 -10.072 7.057 1.00 85.94 99 ILE A N 1
ATOM 819 C CA . ILE A 1 99 ? -8.033 -10.882 6.183 1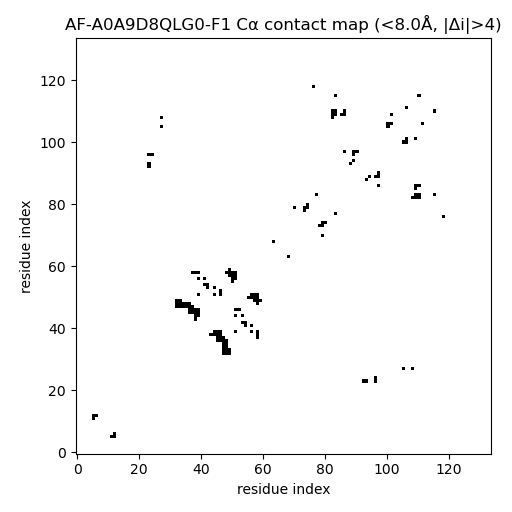.00 85.94 99 ILE A CA 1
ATOM 820 C C . ILE A 1 99 ? -9.410 -10.225 6.041 1.00 85.94 99 ILE A C 1
ATOM 822 O O . ILE A 1 99 ? -9.948 -10.136 4.940 1.00 85.94 99 ILE A O 1
ATOM 826 N N . ARG A 1 100 ? -9.973 -9.713 7.140 1.00 87.69 100 ARG A N 1
ATOM 827 C CA . ARG A 1 100 ? -11.268 -9.027 7.120 1.00 87.69 100 ARG A CA 1
ATOM 828 C C . ARG A 1 100 ? -11.236 -7.753 6.282 1.00 87.69 100 ARG A C 1
ATOM 830 O O . ARG A 1 100 ? -12.169 -7.528 5.518 1.00 87.69 100 ARG A O 1
ATOM 837 N N . ASP A 1 101 ? -10.200 -6.935 6.420 1.00 86.12 101 ASP A N 1
ATOM 838 C CA . ASP A 1 101 ? -10.065 -5.689 5.661 1.00 86.12 101 ASP A CA 1
ATOM 839 C C . ASP A 1 101 ? -9.862 -5.977 4.168 1.00 86.12 101 ASP A C 1
ATOM 841 O O . ASP A 1 101 ? -10.475 -5.325 3.320 1.00 86.12 101 ASP A O 1
ATOM 845 N N . TYR A 1 102 ? -9.103 -7.027 3.843 1.00 83.88 102 TYR A N 1
ATOM 846 C CA . TYR A 1 102 ? -8.938 -7.504 2.473 1.00 83.88 102 TYR A CA 1
ATOM 847 C C . TYR A 1 102 ? -10.269 -7.970 1.856 1.00 83.88 102 TYR A C 1
ATOM 849 O O . TYR A 1 102 ? -10.615 -7.547 0.751 1.00 83.88 102 TYR A O 1
ATOM 857 N N . LEU A 1 103 ? -11.058 -8.770 2.587 1.00 85.69 103 LEU A N 1
ATOM 858 C CA . LEU A 1 103 ? -12.389 -9.228 2.153 1.00 85.69 103 LEU A CA 1
ATOM 859 C C . LEU A 1 103 ? -13.412 -8.087 2.048 1.00 85.69 103 LEU A C 1
ATOM 861 O O . LEU A 1 103 ? -14.349 -8.173 1.261 1.00 85.69 103 LEU A O 1
ATOM 865 N N . ARG A 1 104 ? -13.228 -7.001 2.807 1.00 87.69 104 ARG A N 1
ATOM 866 C CA . ARG A 1 104 ? -14.037 -5.773 2.713 1.00 87.69 104 ARG A CA 1
ATOM 867 C C . ARG A 1 104 ? -13.645 -4.867 1.542 1.00 87.69 104 ARG A C 1
ATOM 869 O O . ARG A 1 104 ? -14.230 -3.799 1.394 1.00 87.69 104 ARG A O 1
ATOM 876 N N . GLY A 1 105 ? -12.666 -5.261 0.727 1.00 81.38 105 GLY A N 1
ATOM 877 C CA . GLY A 1 105 ? -12.246 -4.507 -0.454 1.00 81.38 105 GLY A CA 1
ATOM 878 C C . GLY A 1 105 ? -11.135 -3.484 -0.205 1.00 81.38 105 GLY A C 1
ATOM 879 O O . GLY A 1 105 ? -10.759 -2.774 -1.135 1.00 81.38 105 GLY A O 1
ATOM 880 N N . MET A 1 106 ? -10.529 -3.429 0.989 1.00 80.56 106 MET A N 1
ATOM 881 C CA . MET A 1 106 ? -9.372 -2.556 1.274 1.00 80.56 106 MET A CA 1
ATOM 882 C C . MET A 1 106 ? -8.059 -3.140 0.723 1.00 80.56 106 MET A C 1
ATOM 884 O O . MET A 1 106 ? -7.032 -3.180 1.397 1.00 80.56 106 MET A O 1
ATOM 888 N N . GLN A 1 107 ? -8.083 -3.627 -0.516 1.00 78.88 107 GLN A N 1
ATOM 889 C CA . GLN A 1 107 ? -6.977 -4.369 -1.123 1.00 78.88 107 GLN A CA 1
ATOM 890 C C . GLN A 1 107 ? -5.770 -3.475 -1.435 1.00 78.88 107 GLN A C 1
ATOM 892 O O . GLN A 1 107 ? -4.641 -3.948 -1.384 1.00 78.88 107 GLN A O 1
ATOM 897 N N . SER A 1 108 ? -5.985 -2.181 -1.698 1.00 73.06 108 SER A N 1
ATOM 898 C CA . SER A 1 108 ? -4.915 -1.207 -1.977 1.00 73.06 108 SER A CA 1
ATOM 899 C C . SER A 1 108 ? -4.011 -0.925 -0.772 1.00 73.06 108 SER A C 1
ATOM 901 O O . SER A 1 108 ? -2.878 -0.474 -0.938 1.00 73.06 108 SER A O 1
ATOM 903 N N . ALA A 1 109 ? -4.493 -1.202 0.443 1.00 75.88 109 ALA A N 1
ATOM 904 C CA . ALA A 1 109 ? -3.743 -1.024 1.682 1.00 75.88 109 ALA A CA 1
ATOM 905 C C . ALA A 1 109 ? -2.640 -2.074 1.874 1.00 75.88 109 ALA A C 1
ATOM 907 O O . ALA A 1 109 ? -1.654 -1.821 2.580 1.00 75.88 109 ALA A O 1
ATOM 908 N N . TYR A 1 110 ? -2.841 -3.249 1.273 1.00 82.06 110 TYR A N 1
ATOM 909 C CA . TYR A 1 110 ? -2.032 -4.443 1.458 1.00 82.06 110 TYR A CA 1
ATOM 910 C C . TYR A 1 110 ? -1.275 -4.790 0.180 1.00 82.06 110 TYR A C 1
ATOM 912 O O . TYR A 1 110 ? -1.682 -4.475 -0.936 1.00 82.06 110 TYR A O 1
ATOM 920 N N . PHE A 1 111 ? -0.131 -5.443 0.346 1.00 82.94 111 PHE A N 1
ATOM 921 C CA . PHE A 1 111 ? 0.622 -5.957 -0.781 1.00 82.94 111 PHE A CA 1
ATOM 922 C C . PHE A 1 111 ? -0.151 -7.127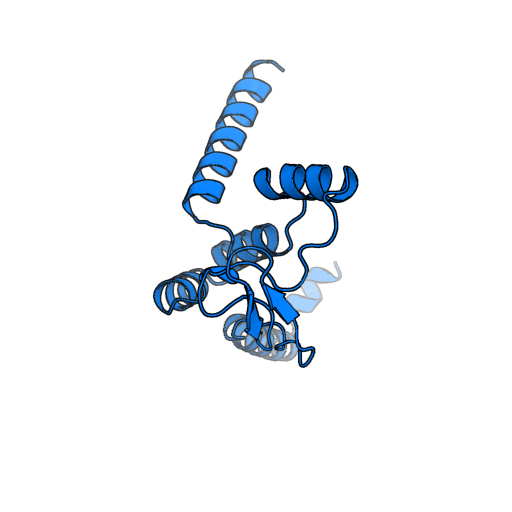 -1.408 1.00 82.94 111 PHE A C 1
ATOM 924 O O . PHE A 1 111 ? -0.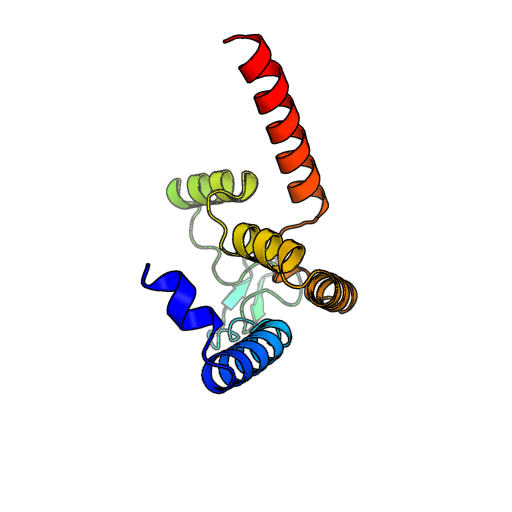703 -7.945 -0.665 1.00 82.94 111 PHE A O 1
ATOM 931 N N . PRO A 1 112 ? -0.216 -7.232 -2.749 1.00 83.12 112 PRO A N 1
ATOM 932 C CA . PRO A 1 112 ? -0.988 -8.281 -3.400 1.00 83.12 112 PRO A CA 1
ATOM 933 C C . PRO A 1 112 ? -0.563 -9.676 -2.909 1.00 83.12 112 PRO A C 1
ATOM 935 O O . PRO A 1 112 ? 0.631 -9.990 -2.955 1.00 83.12 112 PRO A O 1
ATOM 938 N N . PRO A 1 113 ? -1.507 -10.532 -2.472 1.00 80.81 113 PRO A N 1
ATOM 939 C CA . PRO A 1 113 ? -1.184 -11.787 -1.793 1.00 80.81 113 PRO A CA 1
ATOM 940 C C . PRO A 1 113 ? -0.372 -12.735 -2.679 1.00 80.81 113 PRO A C 1
ATOM 942 O O . PRO A 1 113 ? 0.593 -13.330 -2.214 1.00 80.81 113 PRO A O 1
ATOM 945 N N . PHE A 1 114 ? -0.685 -12.801 -3.976 1.00 84.50 114 PHE A N 1
ATOM 946 C CA . PHE A 1 114 ? 0.074 -13.608 -4.933 1.00 84.50 114 PHE A CA 1
ATOM 947 C C . PHE A 1 114 ? 1.520 -13.139 -5.077 1.00 84.50 114 PHE A C 1
ATOM 949 O O . PHE A 1 114 ? 2.433 -13.956 -5.038 1.00 84.50 114 PHE A O 1
ATOM 956 N N . LYS A 1 115 ? 1.752 -11.823 -5.183 1.00 83.69 115 LYS A N 1
ATOM 957 C CA . LYS A 1 115 ? 3.117 -11.282 -5.244 1.00 83.69 115 LYS A CA 1
ATOM 958 C C . LYS A 1 115 ? 3.887 -11.620 -3.969 1.00 83.69 115 LYS A C 1
ATOM 960 O O . LYS A 1 115 ? 5.050 -11.994 -4.044 1.00 83.69 115 LYS A O 1
ATOM 965 N N . MET A 1 116 ? 3.234 -11.518 -2.809 1.00 83.19 116 MET A N 1
ATOM 966 C CA . MET A 1 116 ? 3.839 -11.876 -1.525 1.00 83.19 116 MET A CA 1
ATOM 967 C C . MET A 1 116 ? 4.225 -13.356 -1.477 1.00 83.19 116 MET A C 1
ATOM 969 O O . MET A 1 116 ? 5.332 -13.673 -1.059 1.00 83.19 116 MET A O 1
ATOM 973 N N . PHE A 1 117 ? 3.337 -14.241 -1.938 1.00 86.31 117 PHE A N 1
ATOM 974 C CA . PHE A 1 117 ? 3.590 -15.678 -2.012 1.00 86.31 117 PHE A CA 1
ATOM 975 C C . PHE A 1 117 ? 4.809 -15.985 -2.885 1.00 86.31 117 PHE A C 1
ATOM 977 O O . PHE A 1 117 ? 5.748 -16.608 -2.402 1.00 86.31 117 PHE A O 1
ATOM 984 N N . PHE A 1 118 ? 4.852 -15.466 -4.117 1.00 87.94 118 PHE A N 1
ATOM 985 C CA . PHE A 1 118 ? 5.996 -15.673 -5.011 1.00 87.94 118 PHE A CA 1
ATOM 986 C C . PHE A 1 118 ? 7.311 -15.158 -4.416 1.00 87.94 118 PHE A C 1
ATOM 988 O O . PHE A 1 118 ? 8.318 -15.857 -4.496 1.00 87.94 118 PHE A O 1
ATOM 995 N N . LEU A 1 119 ? 7.310 -13.975 -3.790 1.00 85.19 119 LEU A N 1
ATOM 996 C CA . LEU A 1 119 ? 8.508 -13.426 -3.146 1.00 85.19 119 LEU A CA 1
ATOM 997 C C . LEU A 1 119 ? 8.978 -14.289 -1.971 1.00 85.19 119 LEU A C 1
ATOM 999 O O . LEU A 1 119 ? 10.174 -14.533 -1.848 1.00 85.19 119 LEU A O 1
ATOM 1003 N N . LEU A 1 120 ? 8.060 -14.763 -1.125 1.00 85.31 120 LEU A N 1
ATOM 1004 C CA . LEU A 1 120 ? 8.396 -15.622 0.014 1.00 85.31 120 LEU A CA 1
ATOM 1005 C C . LEU A 1 120 ? 8.916 -16.984 -0.444 1.00 85.31 120 LEU A C 1
ATOM 1007 O O . LEU A 1 120 ? 9.934 -17.434 0.066 1.00 85.31 120 LEU A O 1
ATOM 1011 N N . THR A 1 121 ? 8.274 -17.612 -1.430 1.00 88.81 121 THR A N 1
ATOM 1012 C CA . THR A 1 121 ? 8.733 -18.890 -1.986 1.00 88.81 121 THR A CA 1
ATOM 1013 C C . THR A 1 121 ? 10.097 -18.748 -2.653 1.00 88.81 121 THR A C 1
ATOM 1015 O O . THR A 1 121 ? 10.987 -19.549 -2.385 1.00 88.81 121 THR A O 1
ATOM 1018 N N . ALA A 1 122 ? 10.298 -17.717 -3.479 1.00 89.00 122 ALA A N 1
ATOM 1019 C CA . ALA A 1 122 ? 11.597 -17.454 -4.093 1.00 89.00 122 ALA A CA 1
ATOM 1020 C C . ALA A 1 122 ? 12.678 -17.212 -3.030 1.00 89.00 122 ALA A C 1
ATOM 1022 O O . ALA A 1 122 ? 13.776 -17.752 -3.137 1.00 89.00 122 ALA A O 1
ATOM 1023 N N . PHE A 1 123 ? 12.354 -16.452 -1.981 1.00 87.19 123 PHE A N 1
ATOM 1024 C CA . PHE A 1 123 ? 13.253 -16.225 -0.855 1.00 87.19 123 PHE A CA 1
ATOM 1025 C C . PHE A 1 123 ? 13.602 -17.529 -0.126 1.00 87.19 123 PHE A C 1
ATOM 1027 O O . PHE A 1 123 ? 14.781 -17.793 0.079 1.00 87.19 123 PHE A O 1
ATOM 1034 N N . SER A 1 124 ? 12.617 -18.370 0.204 1.00 88.50 124 SER A N 1
ATOM 1035 C CA . SER A 1 124 ? 12.846 -19.675 0.838 1.00 88.50 124 SER A CA 1
ATOM 1036 C C . SER A 1 124 ? 13.754 -20.574 0.000 1.00 88.50 124 SER A C 1
ATOM 1038 O O . SER A 1 124 ? 14.710 -21.120 0.536 1.00 88.50 124 SER A O 1
ATOM 1040 N N . LEU A 1 125 ? 13.536 -20.650 -1.317 1.00 90.81 125 LEU A N 1
ATOM 1041 C CA . LEU A 1 125 ? 14.378 -21.451 -2.212 1.00 90.81 125 LEU A CA 1
ATOM 1042 C C . LEU A 1 125 ? 15.820 -20.934 -2.287 1.00 90.81 125 LEU A C 1
ATOM 1044 O O . LEU A 1 125 ? 16.756 -21.729 -2.308 1.00 90.81 125 LEU A O 1
ATOM 1048 N N . ILE A 1 126 ? 16.011 -19.611 -2.332 1.00 89.62 126 ILE A N 1
ATOM 1049 C CA . ILE A 1 126 ? 17.349 -19.000 -2.328 1.00 89.62 126 ILE A CA 1
ATOM 1050 C C . ILE A 1 126 ? 18.056 -19.272 -1.001 1.00 89.62 126 ILE A C 1
ATOM 1052 O O . ILE A 1 126 ? 19.249 -19.552 -1.002 1.00 89.62 126 ILE A O 1
ATOM 1056 N N . VAL A 1 127 ? 17.338 -19.196 0.121 1.00 90.75 127 VAL A N 1
ATOM 1057 C CA . VAL A 1 127 ? 17.895 -19.480 1.447 1.00 90.75 127 VAL A CA 1
ATOM 1058 C C . VAL A 1 127 ? 18.291 -20.949 1.559 1.00 90.75 127 VAL A C 1
ATOM 1060 O O . VAL A 1 127 ? 19.419 -21.225 1.944 1.00 90.75 127 VAL A O 1
ATOM 1063 N N . GLU A 1 128 ? 17.422 -21.880 1.167 1.00 88.19 128 GLU A N 1
ATOM 1064 C CA . GLU A 1 128 ? 17.715 -23.320 1.183 1.00 88.19 128 GLU A CA 1
ATOM 1065 C C . GLU A 1 128 ? 18.937 -23.649 0.313 1.00 88.19 128 GLU A C 1
ATOM 1067 O O . GLU A 1 128 ? 19.927 -24.181 0.805 1.00 88.19 128 GLU A O 1
ATOM 1072 N N . ARG A 1 129 ? 18.933 -23.228 -0.958 1.00 84.06 129 ARG A N 1
ATOM 1073 C CA . ARG A 1 129 ? 20.036 -23.517 -1.891 1.00 84.06 129 ARG A CA 1
ATOM 1074 C C . ARG A 1 129 ? 21.312 -22.735 -1.601 1.00 84.06 129 ARG A C 1
ATOM 1076 O O . AR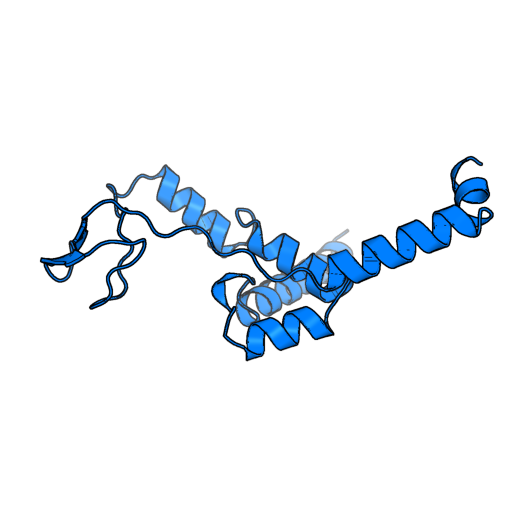G A 1 129 ? 22.393 -23.196 -1.946 1.00 84.06 129 ARG A O 1
ATOM 1083 N N . GLY A 1 130 ? 21.196 -21.544 -1.021 1.00 78.12 130 GLY A N 1
ATOM 1084 C CA . GLY A 1 130 ? 22.335 -20.723 -0.620 1.00 78.12 130 GLY A CA 1
ATOM 1085 C C . GLY A 1 130 ? 23.025 -21.252 0.635 1.00 78.12 130 GLY A C 1
ATOM 1086 O O . GLY A 1 130 ? 24.238 -21.119 0.744 1.00 78.12 130 GLY A O 1
ATOM 1087 N N . ILE A 1 131 ? 22.275 -21.878 1.550 1.00 72.06 131 ILE A N 1
ATOM 1088 C CA . ILE A 1 131 ? 22.828 -22.578 2.718 1.00 72.06 131 ILE A CA 1
ATOM 1089 C C . ILE A 1 131 ? 23.525 -23.878 2.291 1.00 72.06 131 ILE A C 1
ATOM 1091 O O . ILE A 1 131 ? 24.572 -24.194 2.841 1.00 72.06 131 ILE A O 1
ATOM 1095 N N . ASP A 1 132 ? 23.009 -24.582 1.278 1.00 62.97 132 ASP A N 1
ATOM 1096 C CA . ASP A 1 132 ? 23.642 -25.796 0.728 1.00 62.97 132 ASP A CA 1
ATOM 1097 C C . ASP A 1 132 ? 24.949 -25.526 -0.056 1.00 62.97 132 ASP A C 1
ATOM 1099 O O . ASP A 1 132 ? 25.698 -26.455 -0.356 1.00 62.97 132 ASP A O 1
ATOM 1103 N N . LEU A 1 133 ? 25.224 -24.267 -0.423 1.00 58.31 133 LEU A N 1
ATOM 1104 C CA . LEU A 1 133 ? 26.421 -23.831 -1.161 1.00 58.31 133 LEU A CA 1
ATOM 1105 C C . LEU A 1 133 ? 27.507 -23.204 -0.260 1.00 58.31 133 LEU A C 1
ATOM 1107 O O . LEU A 1 133 ? 28.503 -22.704 -0.791 1.00 58.31 133 LEU A O 1
ATOM 1111 N N . GLY A 1 134 ? 27.302 -23.186 1.064 1.00 51.03 134 GLY A N 1
ATOM 1112 C CA . GLY A 1 134 ? 28.198 -22.591 2.066 1.00 51.03 134 GLY A CA 1
ATOM 1113 C C . GLY A 1 134 ? 28.939 -23.601 2.929 1.00 51.03 134 GLY A C 1
ATOM 1114 O O . GLY A 1 134 ? 28.422 -24.721 3.125 1.00 51.03 134 GLY A O 1
#

Sequence (134 aa):
MKALKYIINKEKRQVWLRAFRMWQRRPYEVAPLSEVTYECASCHTKFQGNYCPRCGQAAGVGRFSFRKAFLLFLDVWGIGNRSMFRSLRDLMLRPGYMIRDYLRGMQSAYFPPFKMFFLLTAFSLIVERGIDLG

Solvent-accessible surface area (backbone atoms only — not comparable to full-atom values): 8059 Å² total; per-residue (Å²): 119,73,70,63,60,57,71,70,37,66,66,62,48,49,55,50,53,50,53,49,56,52,57,63,67,57,74,87,82,75,80,79,72,43,87,59,78,36,68,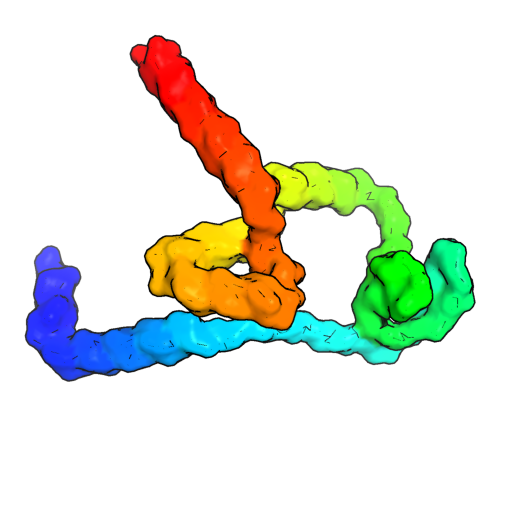38,92,90,75,68,49,75,45,63,30,60,46,39,92,86,80,62,51,57,57,79,77,66,81,92,41,73,68,55,54,52,48,52,54,35,44,76,71,44,78,66,39,73,32,39,61,47,37,55,49,33,53,75,76,35,42,74,52,50,54,48,42,43,76,71,65,51,48,87,66,38,50,58,66,69,63,51,49,53,52,50,53,53,47,51,53,50,50,56,56,53,57,75,74,104

pLDDT: mean 79.49, std 10.89, range [47.41, 92.12]

Mean predicted aligned error: 10.51 Å

Secondary structure (DSSP, 8-state):
-HHHHHHH-HHHHHHHHHHHHHHHTPPPPPPPPP-SEEE-TTT--EEESSB-TTT--BTT-----HHHHHHHHHHHTTTT-HHHHHHHHHHHH-HHHHHHHHHTT-GGGS--HHHHHHHHHHHHHHHHHHHTT-

Foldseek 3Di:
DVVVVCVPPPVNVVVVVVVLVVVLPDDDDDDDFAQDWAQDPPPRDIDTGQADPPPGHGRPPDDDDPVVVVLVVCVLLVNNDPQAVVQVVCCVSPVPVSVVCVVVVVVVSHDHVVSVVVNVVVVVVCVVVVVVVD

Radius of gyration: 21.18 Å; Cα contacts (8 Å, |Δi|>4): 86; chains: 1; bounding box: 42×46×59 Å